Protein AF-A0A397ZRS2-F1 (afdb_monomer_lite)

InterPro domains:
  IPR050804 MATH and coiled-coil domain-containing protein [PTHR46236] (8-138)

Radius of gyration: 25.42 Å; chains: 1; bounding box: 62×33×75 Å

pLDDT: mean 92.22, std 10.92, range [41.28, 98.62]

Organism: Brassica campestris (NCBI:txid3711)

Foldseek 3Di:
DDPPPPQQWDADPLATHRPVQVVVSVVCCVVPVQFCVFQPDPDRVVRNVLVVLVSVLCCCLPPDQLLPQDPVNLVSSVVSLVVSVVSVGDCVVSVVSSVVSPVNNVVSVVVVVVVVVVVVVVVVVVVVVVVVVVVVVVVVD

Secondary structure (DSSP, 8-state):
------PPPEEETTEEE-HHHHHHHHHHHHH-GGGGTT-----HHHHHHHHHHHHHHHHHHHHS-GGG--HHHHHHHHHHHHHHHHTT---HHHHHHHHHHHHHHHHHHHHHHHHHHHHHHHHHHHHHHHHHHHHHHHTT-

Structure (mmCIF, N/CA/C/O backbone):
data_AF-A0A397ZRS2-F1
#
_entry.id   AF-A0A397ZRS2-F1
#
loop_
_atom_site.group_PDB
_atom_site.id
_atom_site.type_symbol
_atom_site.label_atom_id
_atom_site.label_alt_id
_atom_site.label_comp_id
_atom_site.label_asym_id
_atom_site.label_entity_id
_atom_site.label_seq_id
_atom_site.pdbx_PDB_ins_code
_atom_site.Cartn_x
_atom_site.Cartn_y
_atom_site.Cartn_z
_atom_site.occupancy
_atom_site.B_iso_or_equiv
_atom_site.auth_seq_id
_atom_site.auth_comp_id
_atom_site.auth_asym_id
_atom_site.auth_atom_id
_atom_site.pdbx_PDB_model_num
ATOM 1 N N . MET A 1 1 ? 15.345 -20.351 28.667 1.00 41.28 1 MET A N 1
ATOM 2 C CA . MET A 1 1 ? 14.267 -20.199 27.665 1.00 41.28 1 MET A CA 1
ATOM 3 C C . MET A 1 1 ? 13.722 -18.787 27.793 1.00 41.28 1 MET A C 1
ATOM 5 O O . MET A 1 1 ? 13.391 -18.394 28.902 1.00 41.28 1 MET A O 1
ATOM 9 N N . LYS A 1 2 ? 13.736 -17.984 26.724 1.00 42.59 2 LYS A N 1
ATOM 10 C CA . LYS A 1 2 ? 13.239 -16.599 26.773 1.00 42.59 2 LYS A CA 1
ATOM 11 C C . LYS A 1 2 ? 11.710 -16.636 26.836 1.00 42.59 2 LYS A C 1
ATOM 13 O O . LYS A 1 2 ? 11.088 -17.211 25.948 1.00 42.59 2 LYS A O 1
ATOM 18 N N . HIS A 1 3 ? 11.126 -16.059 27.883 1.00 44.19 3 HIS A N 1
ATOM 19 C CA . HIS A 1 3 ? 9.682 -15.882 27.995 1.00 44.19 3 HIS A CA 1
ATOM 20 C C . HIS A 1 3 ? 9.207 -14.961 26.868 1.00 44.19 3 HIS A C 1
ATOM 22 O O . HIS A 1 3 ? 9.497 -13.763 26.872 1.00 44.19 3 HIS A O 1
ATOM 28 N N . LEU A 1 4 ? 8.503 -15.532 25.890 1.00 48.19 4 LEU A N 1
ATOM 29 C CA . LEU A 1 4 ? 7.776 -14.776 24.881 1.00 48.19 4 LEU A CA 1
ATOM 30 C C . LEU A 1 4 ? 6.679 -14.007 25.628 1.00 48.19 4 LEU A C 1
ATOM 32 O O . LEU A 1 4 ? 5.705 -14.603 26.085 1.00 48.19 4 LEU A O 1
ATOM 36 N N . HIS A 1 5 ? 6.878 -12.707 25.840 1.00 48.31 5 HIS A N 1
ATOM 37 C CA . HIS A 1 5 ? 5.862 -11.853 26.439 1.00 48.31 5 HIS A CA 1
ATOM 38 C C . HIS A 1 5 ? 4.700 -11.783 25.448 1.00 48.31 5 HIS A C 1
ATOM 40 O O . HIS A 1 5 ? 4.769 -11.085 24.438 1.00 48.31 5 HIS A O 1
ATOM 46 N N . ARG A 1 6 ? 3.646 -12.563 25.699 1.00 54.78 6 ARG A N 1
ATOM 47 C CA . ARG A 1 6 ? 2.360 -12.355 25.041 1.00 54.78 6 ARG A CA 1
ATOM 48 C C . ARG A 1 6 ? 1.852 -11.019 25.567 1.00 54.78 6 ARG A C 1
ATOM 50 O O . ARG A 1 6 ? 1.373 -10.952 26.691 1.00 54.78 6 ARG A O 1
ATOM 57 N N . HIS A 1 7 ? 2.028 -9.965 24.783 1.00 61.28 7 HIS A N 1
ATOM 58 C CA . HIS A 1 7 ? 1.403 -8.684 25.064 1.00 61.28 7 HIS A CA 1
ATOM 59 C C . HIS A 1 7 ? -0.113 -8.909 25.151 1.00 61.28 7 HIS A C 1
ATOM 61 O O . HIS A 1 7 ? -0.702 -9.506 24.246 1.00 61.28 7 HIS A O 1
ATOM 67 N N . GLU A 1 8 ? -0.720 -8.544 26.281 1.00 79.88 8 GLU A N 1
ATOM 68 C CA . GLU A 1 8 ? -2.166 -8.656 26.459 1.00 79.88 8 GLU A CA 1
ATOM 69 C C . GLU A 1 8 ? -2.868 -7.768 25.435 1.00 79.88 8 GLU A C 1
ATOM 71 O O . GLU A 1 8 ? -2.448 -6.642 25.186 1.00 79.88 8 GLU A O 1
ATOM 76 N N . LYS A 1 9 ? -3.916 -8.297 24.801 1.00 84.56 9 LYS A N 1
ATOM 77 C CA . LYS A 1 9 ? -4.698 -7.530 23.834 1.00 84.56 9 LYS A CA 1
ATOM 78 C C . LYS A 1 9 ? -5.543 -6.484 24.555 1.00 84.56 9 LYS A C 1
ATOM 80 O O . LYS A 1 9 ? -6.100 -6.765 25.614 1.00 84.56 9 LYS A O 1
ATOM 85 N N . GLU A 1 10 ? -5.697 -5.317 23.946 1.00 86.50 10 GLU A N 1
ATOM 86 C CA . GLU A 1 10 ? -6.452 -4.196 24.508 1.00 86.50 10 GLU A CA 1
ATOM 87 C C . GLU A 1 10 ? -7.781 -3.995 23.778 1.00 86.50 10 GLU A C 1
ATOM 89 O O . GLU A 1 10 ? -7.866 -4.155 22.562 1.00 86.50 10 GLU A O 1
ATOM 94 N N . VAL A 1 11 ? -8.831 -3.615 24.513 1.00 86.75 11 VAL A N 1
ATOM 95 C CA . VAL A 1 11 ? -10.137 -3.294 23.921 1.00 86.75 11 VAL A CA 1
ATOM 96 C C . VAL A 1 11 ? -10.260 -1.786 23.722 1.00 86.75 11 VAL A C 1
ATOM 98 O O . VAL A 1 11 ? -10.340 -1.036 24.692 1.00 86.75 11 VAL A O 1
ATOM 101 N N . ILE A 1 12 ? -10.326 -1.340 22.467 1.00 85.12 12 ILE A N 1
ATOM 102 C CA . ILE A 1 12 ? -10.469 0.073 22.084 1.00 85.12 12 ILE A CA 1
ATOM 103 C C . ILE A 1 12 ? -11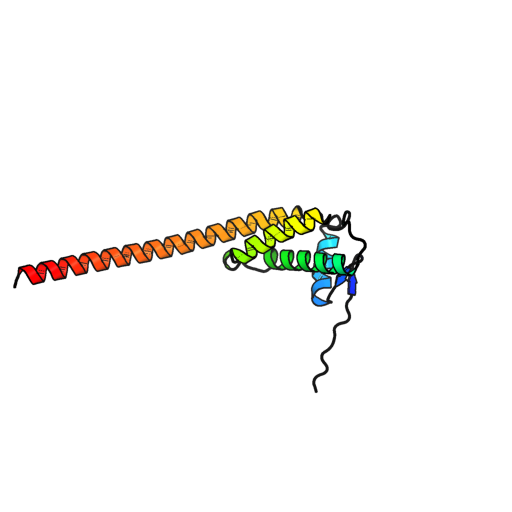.716 0.223 21.219 1.00 85.12 12 ILE A C 1
ATOM 105 O O . ILE A 1 12 ? -11.815 -0.409 20.173 1.00 85.12 12 ILE A O 1
ATOM 109 N N . ASN A 1 13 ? -12.682 1.046 21.640 1.00 85.56 13 ASN A N 1
ATOM 110 C CA . ASN A 1 13 ? -13.931 1.305 20.901 1.00 85.56 13 ASN A CA 1
ATOM 111 C C . ASN A 1 13 ? -14.667 0.028 20.429 1.00 85.56 13 ASN A C 1
ATOM 113 O O . ASN A 1 13 ? -15.286 -0.018 19.364 1.00 85.56 13 ASN A O 1
ATOM 117 N N . GLY A 1 14 ? -14.598 -1.034 21.240 1.00 85.50 14 GLY A N 1
ATOM 118 C CA . GLY A 1 14 ? -15.216 -2.332 20.951 1.00 85.50 14 GLY A CA 1
ATOM 119 C C . GLY A 1 14 ? -14.431 -3.227 19.984 1.00 85.50 14 GLY A C 1
ATOM 120 O O . GLY A 1 14 ? -15.007 -4.176 19.458 1.00 85.50 14 GLY A O 1
ATOM 121 N N . PHE A 1 15 ? -13.149 -2.942 19.748 1.00 90.75 15 PHE A N 1
ATOM 122 C CA . PHE A 1 15 ? -12.226 -3.759 18.954 1.00 90.75 15 PHE A CA 1
ATOM 123 C C . PHE A 1 15 ? -11.111 -4.313 19.841 1.00 90.75 15 PHE A C 1
ATOM 125 O O . PHE A 1 15 ? -10.607 -3.585 20.692 1.00 90.75 15 PHE A O 1
ATOM 132 N N . ILE A 1 16 ? -10.714 -5.572 19.637 1.00 91.38 16 ILE A N 1
ATOM 133 C CA . ILE A 1 16 ? -9.583 -6.183 20.347 1.00 91.38 16 ILE A CA 1
ATOM 134 C C . ILE A 1 16 ? -8.312 -5.961 19.519 1.00 91.38 16 ILE A C 1
ATOM 136 O O . ILE A 1 16 ? -8.204 -6.505 18.425 1.00 91.38 16 ILE A O 1
ATOM 140 N N . LEU A 1 17 ? -7.335 -5.224 20.036 1.00 89.88 17 LEU A N 1
ATOM 141 C CA . LEU A 1 17 ? -6.126 -4.832 19.306 1.00 89.88 17 LEU A CA 1
ATOM 142 C C . LEU A 1 17 ? -4.849 -5.280 20.010 1.00 89.88 17 LEU A C 1
ATOM 144 O O . LEU A 1 17 ? -4.816 -5.447 21.230 1.00 89.88 17 LEU A O 1
ATOM 148 N N . ASP A 1 18 ? -3.786 -5.455 19.228 1.00 88.62 18 ASP A N 1
ATOM 149 C CA . ASP A 1 18 ? -2.448 -5.611 19.788 1.00 88.62 18 ASP A CA 1
ATOM 150 C C . ASP A 1 18 ? -1.960 -4.255 20.341 1.00 88.62 18 ASP A C 1
ATOM 152 O O . ASP A 1 18 ? -2.207 -3.219 19.714 1.00 88.62 18 ASP A O 1
ATOM 156 N N . PRO A 1 19 ? -1.230 -4.214 21.473 1.00 86.62 19 PRO A N 1
ATOM 157 C CA . PRO A 1 19 ? -0.821 -2.944 22.088 1.00 86.62 19 PRO A CA 1
ATOM 158 C C . PRO A 1 19 ? -0.001 -2.021 21.183 1.00 86.62 19 PRO A C 1
ATOM 160 O O . PRO A 1 19 ? -0.081 -0.799 21.300 1.00 86.62 19 PRO A O 1
ATOM 163 N N . SER A 1 20 ? 0.752 -2.584 20.232 1.00 86.38 20 SER A N 1
ATOM 164 C CA . SER A 1 20 ? 1.491 -1.809 19.225 1.00 86.38 20 SER A CA 1
ATOM 165 C C . SER A 1 20 ? 0.579 -0.967 18.326 1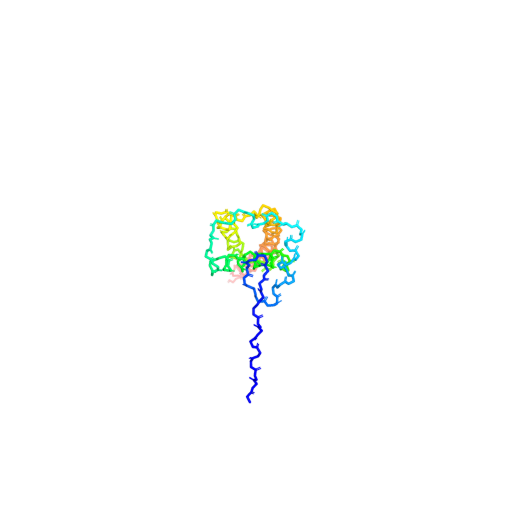.00 86.38 20 SER A C 1
ATOM 167 O O . SER A 1 20 ? 1.017 0.044 17.781 1.00 86.38 20 SER A O 1
ATOM 169 N N . GLN A 1 21 ? -0.688 -1.356 18.191 1.00 89.12 21 GLN A N 1
ATOM 170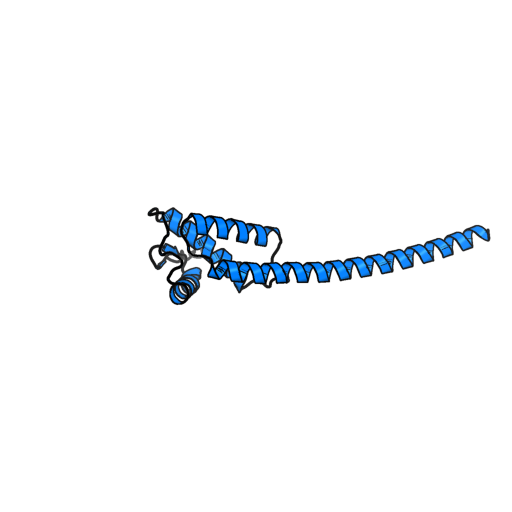 C CA . GLN A 1 21 ? -1.673 -0.713 17.328 1.00 89.12 21 GLN A CA 1
ATOM 171 C C . GLN A 1 21 ? -2.604 0.238 18.084 1.00 89.12 21 GLN A C 1
ATOM 173 O O . GLN A 1 21 ? -3.238 1.096 17.462 1.00 89.12 21 GLN A O 1
ATOM 178 N N . THR A 1 22 ? -2.670 0.136 19.416 1.00 90.00 22 THR A N 1
ATOM 179 C CA . THR A 1 22 ? -3.564 0.952 20.247 1.00 90.00 22 THR A CA 1
ATOM 180 C C . THR A 1 22 ? -3.371 2.446 20.006 1.00 90.00 22 THR A C 1
ATOM 182 O O . THR A 1 22 ? -4.351 3.185 19.902 1.00 90.00 22 THR A O 1
ATOM 185 N N . THR A 1 23 ? -2.125 2.913 19.913 1.00 92.31 23 THR A N 1
ATOM 186 C CA . THR A 1 23 ? -1.827 4.340 19.720 1.00 92.31 23 THR A CA 1
ATOM 187 C C . THR A 1 23 ? -2.419 4.861 18.413 1.00 92.31 23 THR A C 1
ATOM 189 O O . THR A 1 23 ? -3.063 5.910 18.402 1.00 92.31 23 THR A O 1
ATOM 192 N N . ILE A 1 24 ? -2.265 4.102 17.325 1.00 93.31 24 ILE A N 1
ATOM 193 C CA . ILE A 1 24 ? -2.800 4.465 16.008 1.00 93.31 24 ILE A CA 1
ATOM 194 C C . ILE A 1 24 ? -4.328 4.414 16.032 1.00 93.31 24 ILE A C 1
ATOM 196 O O . ILE A 1 24 ? -4.978 5.353 15.578 1.00 93.31 24 ILE A O 1
ATOM 200 N N . ALA A 1 25 ? -4.916 3.366 16.613 1.00 94.44 25 ALA A N 1
ATOM 201 C CA . ALA A 1 25 ? -6.366 3.246 16.725 1.00 94.44 25 ALA A CA 1
ATOM 202 C C . ALA A 1 25 ? -6.982 4.414 17.509 1.00 94.44 25 ALA A C 1
ATOM 204 O O . ALA A 1 25 ? -7.944 5.024 17.045 1.00 94.44 25 ALA A O 1
ATOM 205 N N . LYS A 1 26 ? -6.402 4.770 18.664 1.00 94.25 26 LYS A N 1
ATOM 206 C CA . LYS A 1 26 ? -6.828 5.936 19.454 1.00 94.25 26 LYS A CA 1
ATOM 207 C C . LYS A 1 26 ? -6.754 7.212 18.620 1.00 94.25 26 LYS A C 1
ATOM 209 O O . LYS A 1 26 ? -7.737 7.940 18.562 1.00 94.25 26 LYS A O 1
ATOM 214 N N . TRP A 1 27 ? -5.638 7.441 17.925 1.00 95.25 27 TRP A N 1
ATOM 215 C CA . TRP A 1 27 ? -5.476 8.608 17.057 1.00 95.25 27 TRP A CA 1
ATOM 216 C C . TRP A 1 27 ? -6.547 8.673 15.959 1.00 95.25 27 TRP A C 1
ATOM 218 O O . TRP A 1 27 ? -7.150 9.733 15.776 1.00 95.25 27 TRP A O 1
ATOM 228 N N . ILE A 1 28 ? -6.835 7.549 15.288 1.00 95.62 28 ILE A N 1
ATOM 229 C CA . ILE A 1 28 ? -7.884 7.464 14.259 1.00 95.62 28 ILE A CA 1
ATOM 230 C C . ILE A 1 28 ? -9.233 7.849 14.857 1.00 95.62 28 ILE A C 1
ATOM 232 O O . ILE A 1 28 ? -9.904 8.713 14.311 1.00 95.62 28 ILE A O 1
ATOM 236 N N . PHE A 1 29 ? -9.625 7.269 15.991 1.00 94.94 29 PHE A N 1
ATOM 237 C CA . PHE A 1 29 ? -10.928 7.568 16.590 1.00 94.94 29 PHE A CA 1
ATOM 238 C C . PHE A 1 29 ? -11.022 8.969 17.205 1.00 94.94 29 PHE A C 1
ATOM 240 O O . PHE A 1 29 ? -12.126 9.483 17.355 1.00 94.94 29 PHE A O 1
ATOM 247 N N . THR A 1 30 ? -9.898 9.606 17.535 1.00 96.62 30 THR A N 1
ATOM 248 C CA . THR A 1 30 ? -9.876 11.017 17.938 1.00 96.62 30 THR A CA 1
ATOM 249 C C . THR A 1 30 ? -10.135 11.957 16.758 1.00 96.62 30 THR A C 1
ATOM 251 O O . THR A 1 30 ? -10.852 12.937 16.926 1.00 96.62 30 THR A O 1
ATOM 254 N N . HIS A 1 31 ? -9.574 11.676 15.578 1.00 96.19 31 HIS A N 1
ATOM 255 C CA . HIS A 1 31 ? -9.658 12.578 14.417 1.00 96.19 31 HIS A CA 1
ATOM 256 C C . HIS A 1 31 ? -10.800 12.234 13.454 1.00 96.19 31 HIS A C 1
ATOM 258 O O . HIS A 1 31 ? -11.322 13.117 12.783 1.00 96.19 31 HIS A O 1
ATOM 264 N N . TYR A 1 32 ? -11.187 10.961 13.414 1.00 96.06 32 TYR A N 1
ATOM 265 C CA . TYR A 1 32 ? -12.220 10.392 12.551 1.00 96.06 32 TYR A CA 1
ATOM 266 C C . TYR A 1 32 ? -13.159 9.495 13.379 1.00 96.06 32 TYR A C 1
ATOM 268 O O . TYR A 1 32 ? -13.246 8.282 13.136 1.00 96.06 32 TYR A O 1
ATOM 276 N N . PRO A 1 33 ? -13.836 10.039 14.409 1.00 94.88 33 PRO A N 1
ATOM 277 C CA . PRO A 1 33 ? -14.708 9.265 15.298 1.00 94.88 33 PRO A CA 1
ATOM 278 C C . PRO A 1 33 ? -15.832 8.529 14.553 1.00 94.88 33 PRO A C 1
ATOM 280 O O . PRO A 1 33 ? -16.306 7.483 14.998 1.00 94.88 33 PRO A O 1
ATOM 283 N N . GLU A 1 34 ? -16.232 9.028 13.386 1.00 95.44 34 GLU A N 1
ATOM 284 C CA . GLU A 1 34 ? -17.258 8.450 12.526 1.00 95.44 34 GLU A CA 1
ATOM 285 C C . GLU A 1 34 ? -16.848 7.127 11.857 1.00 95.44 34 GLU A C 1
ATOM 287 O O . GLU A 1 34 ? -17.718 6.411 11.351 1.00 95.44 34 GLU A O 1
ATOM 292 N N . THR A 1 35 ? -15.552 6.785 11.885 1.00 95.62 35 THR A N 1
ATOM 293 C CA . THR A 1 35 ? -14.940 5.650 11.171 1.00 95.62 35 THR A CA 1
ATOM 294 C C . THR A 1 35 ? -15.695 4.336 11.355 1.00 95.62 35 THR A C 1
ATOM 296 O O . THR A 1 35 ? -15.858 3.597 10.388 1.00 95.62 35 THR A O 1
ATOM 299 N N . ALA A 1 36 ? -16.178 4.039 12.565 1.00 93.69 36 ALA A N 1
ATOM 300 C CA . ALA A 1 36 ? -16.822 2.762 12.879 1.00 93.69 36 ALA A CA 1
ATOM 301 C C . ALA A 1 36 ? -18.313 2.871 13.252 1.00 93.69 36 ALA A C 1
ATOM 303 O O . ALA A 1 36 ? -18.902 1.893 13.710 1.00 93.69 36 ALA A O 1
ATOM 304 N N . VAL A 1 37 ? -18.942 4.037 13.063 1.00 90.56 37 VAL A N 1
ATOM 305 C CA . VAL A 1 37 ? -20.311 4.299 13.558 1.00 90.56 37 VAL A CA 1
ATOM 306 C C . VAL A 1 37 ? -21.375 3.422 12.885 1.00 90.56 37 VAL A C 1
ATOM 308 O O . VAL A 1 37 ? -22.405 3.142 13.491 1.00 90.56 37 VAL A O 1
ATOM 311 N N . HIS A 1 38 ? -21.143 2.966 11.651 1.00 92.38 38 HIS A N 1
ATOM 312 C CA . HIS A 1 38 ? -22.090 2.126 10.903 1.00 92.38 38 HIS A CA 1
ATOM 313 C C . HIS A 1 38 ? -21.579 0.707 10.652 1.00 92.38 38 HIS A C 1
ATOM 315 O O . HIS A 1 38 ? -22.090 0.029 9.760 1.00 92.38 38 HIS A O 1
ATOM 321 N N . VAL A 1 39 ? -20.585 0.249 11.421 1.00 89.94 39 VAL A N 1
ATOM 322 C CA . VAL A 1 39 ? -20.081 -1.125 11.304 1.00 89.94 39 VAL A CA 1
ATOM 323 C C . VAL A 1 39 ? -21.223 -2.098 11.564 1.00 89.94 39 VAL A C 1
ATOM 325 O O . VAL A 1 39 ? -21.858 -2.071 12.615 1.00 89.94 39 VAL A O 1
ATOM 328 N N . GLN A 1 40 ? -21.497 -2.941 10.572 1.00 82.69 40 GLN A N 1
ATOM 329 C CA . GLN A 1 40 ? -22.718 -3.748 10.537 1.00 82.69 40 GLN A CA 1
ATOM 330 C C . GLN A 1 40 ? -22.622 -5.006 11.403 1.00 82.69 40 GLN A C 1
ATOM 332 O O . GLN A 1 40 ? -23.625 -5.491 11.922 1.00 82.69 40 GLN A O 1
ATOM 337 N N . SER A 1 41 ? -21.416 -5.559 11.539 1.00 85.69 41 SER A N 1
ATOM 338 C CA . SER A 1 41 ? -21.204 -6.817 12.249 1.00 85.69 41 SER A CA 1
ATOM 339 C C . SER A 1 41 ? -21.191 -6.623 13.764 1.00 85.69 41 SER A C 1
ATOM 341 O O . SER A 1 41 ? -20.493 -5.749 14.275 1.00 85.69 41 SER A O 1
ATOM 343 N N . GLN A 1 42 ? -21.889 -7.502 14.487 1.00 85.00 42 GLN A N 1
ATOM 344 C CA . GLN A 1 42 ? -21.759 -7.652 15.943 1.00 85.00 42 GLN A CA 1
ATOM 345 C C . GLN A 1 42 ? -20.710 -8.708 16.336 1.00 85.00 42 GLN A C 1
ATOM 347 O O . GLN A 1 42 ? -20.338 -8.796 17.505 1.00 85.00 42 GLN A O 1
ATOM 352 N N . ASP A 1 43 ? -20.201 -9.485 15.373 1.00 90.56 43 ASP A N 1
ATOM 353 C CA . ASP A 1 43 ? -19.161 -10.488 15.605 1.00 90.56 43 ASP A CA 1
ATOM 354 C C . ASP A 1 43 ? -17.827 -9.799 15.928 1.00 90.56 43 ASP A C 1
ATOM 356 O O . ASP A 1 43 ? -17.228 -9.111 15.094 1.00 90.56 43 ASP A O 1
ATOM 360 N N . LEU A 1 44 ? -17.353 -10.000 17.158 1.00 87.38 44 LEU A N 1
ATOM 361 C CA . LEU A 1 44 ? -16.143 -9.373 17.680 1.00 87.38 44 LEU A CA 1
ATOM 362 C C . LEU A 1 44 ? -14.870 -9.791 16.929 1.00 87.38 44 LEU A C 1
ATOM 364 O O . LEU A 1 44 ? -13.958 -8.973 16.769 1.00 87.38 44 LEU A O 1
ATOM 368 N N . ALA A 1 45 ? -14.794 -11.039 16.461 1.00 88.69 45 ALA A N 1
ATOM 369 C CA . ALA A 1 45 ? -13.645 -11.535 15.711 1.00 88.69 45 ALA A CA 1
ATOM 370 C C . ALA A 1 45 ? -13.596 -10.900 14.318 1.00 88.69 45 ALA A C 1
ATOM 372 O O . ALA A 1 45 ? -12.529 -10.450 13.887 1.00 88.69 45 ALA A O 1
ATOM 373 N N . LEU A 1 46 ? -14.749 -10.784 13.651 1.00 91.44 46 LEU A N 1
ATOM 374 C CA . LEU A 1 46 ? -14.846 -10.097 12.363 1.00 91.44 46 LEU A CA 1
ATOM 375 C C . LEU A 1 46 ? -14.510 -8.607 12.500 1.00 91.44 46 LEU A C 1
ATOM 377 O O . LEU A 1 46 ? -13.648 -8.110 11.779 1.00 91.44 46 LEU A O 1
ATOM 381 N N . ARG A 1 47 ? -15.093 -7.919 13.488 1.00 91.38 47 ARG A N 1
ATOM 382 C CA . ARG A 1 47 ? -14.783 -6.508 13.772 1.00 91.38 47 ARG A CA 1
ATOM 383 C C . ARG A 1 47 ? -13.292 -6.282 14.010 1.00 91.38 47 ARG A C 1
ATOM 385 O O . ARG A 1 47 ? -12.719 -5.329 13.490 1.00 91.38 47 ARG A O 1
ATOM 392 N N . THR A 1 48 ? -12.662 -7.164 14.783 1.00 89.81 48 THR A N 1
ATOM 393 C CA . THR A 1 48 ? -11.221 -7.111 15.061 1.00 89.81 48 THR A CA 1
ATOM 394 C C . THR A 1 48 ? -10.397 -7.289 13.786 1.00 89.81 48 THR A C 1
ATOM 396 O O . THR A 1 48 ? -9.465 -6.524 13.540 1.00 89.81 48 THR A O 1
ATOM 399 N N . LYS A 1 49 ? -10.757 -8.259 12.938 1.00 93.44 49 LYS A N 1
ATOM 400 C CA . LYS A 1 49 ? -10.102 -8.465 11.641 1.00 93.44 49 LYS A CA 1
ATOM 401 C C . LYS A 1 49 ? -10.215 -7.222 10.755 1.00 93.44 49 LYS A C 1
ATOM 403 O O . LYS A 1 49 ? -9.208 -6.794 10.195 1.00 93.44 49 LYS A O 1
ATOM 408 N N . ASP A 1 50 ? -11.400 -6.631 10.660 1.00 95.44 50 ASP A N 1
ATOM 409 C CA . ASP A 1 50 ? -11.636 -5.442 9.837 1.00 95.44 50 ASP A CA 1
ATOM 410 C C . ASP A 1 50 ? -10.853 -4.230 10.358 1.00 95.44 50 ASP A C 1
ATOM 412 O O . ASP A 1 50 ? -10.242 -3.498 9.579 1.00 95.44 50 ASP A O 1
ATOM 416 N N . MET A 1 51 ? -10.774 -4.059 11.681 1.00 94.88 51 MET A N 1
ATOM 417 C CA . MET A 1 51 ? -9.958 -3.005 12.286 1.00 94.88 51 MET A CA 1
ATOM 418 C C . MET A 1 51 ? -8.465 -3.194 11.987 1.00 94.88 51 MET A C 1
ATOM 420 O O . MET A 1 51 ? -7.779 -2.230 11.653 1.00 94.88 51 MET A O 1
ATOM 424 N N . ASN A 1 52 ? -7.962 -4.430 12.014 1.00 94.56 52 ASN A N 1
ATOM 425 C CA . ASN A 1 52 ? -6.576 -4.717 11.633 1.00 94.56 52 ASN A CA 1
ATOM 426 C C . ASN A 1 52 ? -6.301 -4.390 10.159 1.00 94.56 52 ASN A C 1
ATOM 428 O O . ASN A 1 52 ? -5.229 -3.882 9.828 1.00 94.56 52 ASN A O 1
ATOM 432 N N . VAL A 1 53 ? -7.274 -4.630 9.274 1.00 96.69 53 VAL A N 1
ATOM 433 C CA . VAL A 1 53 ? -7.183 -4.218 7.866 1.00 96.69 53 VAL A CA 1
ATOM 434 C C . VAL A 1 53 ? -7.116 -2.693 7.753 1.00 96.69 53 VAL A C 1
ATOM 436 O O . VAL A 1 53 ? -6.242 -2.181 7.051 1.00 96.69 53 VAL A O 1
ATOM 439 N N . LEU A 1 54 ? -7.981 -1.963 8.464 1.00 97.50 54 LEU A N 1
ATOM 440 C CA . LEU A 1 54 ? -7.975 -0.496 8.478 1.00 97.50 54 LEU A CA 1
ATOM 441 C C . LEU A 1 54 ? -6.620 0.061 8.940 1.00 97.50 54 LEU A C 1
ATOM 443 O O . LEU A 1 54 ? -6.056 0.940 8.285 1.00 97.50 54 LEU A O 1
ATOM 447 N N . LEU A 1 55 ? -6.086 -0.475 10.039 1.00 96.44 55 LEU A N 1
ATOM 448 C CA . LEU A 1 55 ? -4.793 -0.075 10.596 1.00 96.44 55 LEU A CA 1
ATOM 449 C C . LEU A 1 55 ? -3.658 -0.329 9.603 1.00 96.44 55 LEU A C 1
ATOM 451 O O . LEU A 1 55 ? -2.857 0.567 9.346 1.00 96.44 55 LEU A O 1
ATOM 455 N N . HIS A 1 56 ? -3.641 -1.498 8.962 1.00 95.75 56 HIS A N 1
ATOM 456 C CA . HIS A 1 56 ? -2.628 -1.821 7.961 1.00 95.75 56 HIS A CA 1
ATOM 457 C C . HIS A 1 56 ? -2.674 -0.888 6.739 1.00 95.75 56 HIS A C 1
ATOM 459 O O . HIS A 1 56 ? -1.628 -0.507 6.198 1.00 95.75 56 HIS A O 1
ATOM 465 N N . ILE A 1 57 ? -3.875 -0.501 6.293 1.00 97.94 57 ILE A N 1
ATOM 466 C CA . ILE A 1 57 ? -4.025 0.495 5.225 1.00 97.94 57 ILE A CA 1
ATOM 467 C C . ILE A 1 57 ? -3.460 1.838 5.687 1.00 97.94 57 ILE A C 1
ATOM 469 O O . ILE A 1 57 ? -2.670 2.444 4.963 1.00 97.94 57 ILE A O 1
ATOM 473 N N . PHE A 1 58 ? -3.829 2.293 6.887 1.00 96.62 58 PHE A N 1
ATOM 474 C CA . PHE A 1 58 ? -3.341 3.558 7.429 1.00 96.62 58 PHE A CA 1
ATOM 475 C C . PHE A 1 58 ? -1.812 3.597 7.514 1.00 96.62 58 PHE A C 1
ATOM 477 O O . PHE A 1 58 ? -1.204 4.566 7.054 1.00 96.62 58 PHE A O 1
ATOM 484 N N . GLU A 1 59 ? -1.192 2.542 8.042 1.00 94.62 59 GLU A N 1
ATOM 485 C CA . GLU A 1 59 ? 0.264 2.398 8.123 1.00 94.62 59 GLU A CA 1
ATOM 486 C C . GLU A 1 59 ? 0.905 2.428 6.733 1.00 94.62 59 GLU A C 1
ATOM 488 O O . GLU A 1 59 ? 1.869 3.159 6.499 1.00 94.62 59 GLU A O 1
ATOM 493 N N . THR A 1 60 ? 0.339 1.681 5.780 1.00 95.75 60 THR A N 1
ATOM 494 C CA . THR A 1 60 ? 0.835 1.640 4.399 1.00 95.75 60 THR A CA 1
ATOM 495 C C . THR A 1 60 ? 0.799 3.021 3.750 1.00 95.75 60 THR A C 1
ATOM 497 O O . THR A 1 60 ? 1.778 3.407 3.119 1.00 95.75 60 THR A O 1
ATOM 500 N N . LEU A 1 61 ? -0.286 3.777 3.923 1.00 96.69 61 LEU A N 1
ATOM 501 C CA . LEU A 1 61 ? -0.447 5.097 3.305 1.00 96.69 61 LEU A CA 1
ATOM 502 C C . LEU A 1 61 ? 0.278 6.220 4.048 1.00 96.69 61 LEU A C 1
ATOM 504 O O . LEU A 1 61 ? 0.533 7.267 3.460 1.00 96.69 61 LEU A O 1
ATOM 508 N N . SER A 1 62 ? 0.565 6.049 5.338 1.00 94.69 62 SER A N 1
ATOM 509 C CA . SER A 1 62 ? 1.142 7.113 6.168 1.00 94.69 62 SER A CA 1
ATOM 510 C C . SER A 1 62 ? 2.637 6.963 6.402 1.00 94.69 62 SER A C 1
ATOM 512 O O . SER A 1 62 ? 3.301 7.973 6.613 1.00 94.69 62 SER A O 1
ATOM 514 N N . TYR A 1 63 ? 3.167 5.737 6.393 1.00 94.00 63 TYR A N 1
ATOM 515 C CA . TYR A 1 63 ? 4.555 5.477 6.784 1.00 94.00 63 TYR A CA 1
ATOM 516 C C . TYR A 1 63 ? 5.449 5.038 5.627 1.00 94.00 63 TYR A C 1
ATOM 518 O O . TYR A 1 63 ? 6.663 5.227 5.699 1.00 94.00 63 TYR A O 1
ATOM 526 N N . LYS A 1 64 ? 4.891 4.477 4.547 1.00 93.69 64 LYS A N 1
ATOM 527 C CA . LYS A 1 64 ? 5.687 4.151 3.357 1.00 93.69 64 LYS A CA 1
ATOM 528 C C . LYS A 1 64 ? 5.831 5.371 2.463 1.00 93.69 64 LYS A C 1
ATOM 530 O O . LYS A 1 64 ? 4.881 6.124 2.262 1.00 93.69 64 LYS A O 1
ATOM 535 N N . LYS A 1 65 ? 7.010 5.525 1.861 1.00 93.50 65 LYS A N 1
ATOM 536 C CA . LYS A 1 65 ? 7.186 6.470 0.756 1.00 93.50 65 LYS A CA 1
ATOM 537 C C . LYS A 1 65 ? 6.379 5.973 -0.436 1.00 93.50 65 LYS A C 1
ATOM 539 O O . LYS A 1 65 ? 6.392 4.780 -0.728 1.00 93.50 65 LYS A O 1
ATOM 544 N N . SER A 1 66 ? 5.726 6.881 -1.153 1.00 91.75 66 SER A N 1
ATOM 545 C CA . SER A 1 66 ? 4.912 6.548 -2.330 1.00 91.75 66 SER A CA 1
ATOM 546 C C . SER A 1 66 ? 5.689 5.737 -3.376 1.00 91.75 66 SER A C 1
ATOM 548 O O . SER A 1 66 ? 5.158 4.771 -3.918 1.00 91.75 66 SER A O 1
ATOM 550 N N . CYS A 1 67 ? 6.970 6.052 -3.594 1.00 91.25 67 CYS A N 1
ATOM 551 C CA . CYS A 1 67 ? 7.851 5.317 -4.506 1.00 91.25 67 CYS A CA 1
ATOM 552 C C . CYS A 1 67 ? 8.118 3.858 -4.097 1.00 91.25 67 CYS A C 1
ATOM 554 O O . CYS A 1 67 ? 8.426 3.038 -4.961 1.00 91.25 67 CYS A O 1
ATOM 556 N N . ASP A 1 68 ? 7.986 3.530 -2.809 1.00 94.88 68 ASP A N 1
ATOM 557 C CA . ASP A 1 68 ? 8.272 2.199 -2.260 1.00 94.88 68 ASP A CA 1
ATOM 558 C C . ASP A 1 68 ? 7.021 1.307 -2.231 1.00 94.88 68 ASP A C 1
ATOM 560 O O . ASP A 1 68 ? 7.107 0.104 -1.971 1.00 94.88 68 ASP A O 1
ATOM 564 N N . ILE A 1 69 ? 5.841 1.879 -2.490 1.00 95.69 69 ILE A N 1
ATOM 565 C CA . ILE A 1 69 ? 4.590 1.127 -2.537 1.00 95.69 69 ILE A CA 1
ATOM 566 C C . ILE A 1 69 ? 4.506 0.427 -3.890 1.00 95.69 69 ILE A C 1
ATOM 568 O O . ILE A 1 69 ? 4.606 1.063 -4.939 1.00 95.69 69 ILE A O 1
ATOM 572 N N . SER A 1 70 ? 4.300 -0.889 -3.886 1.00 94.75 70 SER A N 1
ATOM 573 C CA . SER A 1 70 ? 4.159 -1.678 -5.116 1.00 94.75 70 SER A CA 1
ATOM 574 C C . SER A 1 70 ? 2.751 -1.584 -5.714 1.00 94.75 70 SER A C 1
ATOM 576 O O . SER A 1 70 ? 1.792 -1.202 -5.046 1.00 94.75 70 SER A O 1
ATOM 578 N N . GLU A 1 71 ? 2.588 -1.965 -6.984 1.00 95.12 71 GLU A N 1
ATOM 579 C CA . GLU A 1 71 ? 1.256 -2.030 -7.605 1.00 95.12 71 GLU A CA 1
ATOM 580 C C . GLU A 1 71 ? 0.340 -3.029 -6.880 1.00 95.12 71 GLU A C 1
ATOM 582 O O . GLU A 1 71 ? -0.828 -2.738 -6.633 1.00 95.12 71 GLU A O 1
ATOM 587 N N . ALA A 1 72 ? 0.886 -4.173 -6.456 1.00 96.75 72 ALA A N 1
ATOM 588 C CA . ALA A 1 72 ? 0.150 -5.158 -5.670 1.00 96.75 72 ALA A CA 1
ATOM 589 C C . ALA A 1 72 ? -0.332 -4.584 -4.327 1.00 96.75 72 ALA A C 1
ATOM 591 O O . ALA A 1 72 ? -1.456 -4.857 -3.913 1.00 96.75 72 ALA A O 1
ATOM 592 N N . GLN A 1 73 ? 0.482 -3.751 -3.668 1.00 97.25 73 GLN A N 1
ATOM 593 C CA . GLN A 1 73 ? 0.078 -3.062 -2.440 1.00 97.25 73 GLN A CA 1
ATOM 594 C C . GLN A 1 73 ? -0.994 -2.000 -2.701 1.00 97.25 73 GLN A C 1
ATOM 596 O O . GLN A 1 73 ? -1.948 -1.920 -1.933 1.00 97.25 73 GLN A O 1
ATOM 601 N N . LEU A 1 74 ? -0.889 -1.223 -3.786 1.00 97.69 74 LEU A N 1
ATOM 602 C CA . LEU A 1 74 ? -1.936 -0.262 -4.163 1.00 97.69 74 LEU A CA 1
ATOM 603 C C . LEU A 1 74 ? -3.271 -0.966 -4.436 1.00 97.69 74 LEU A C 1
ATOM 605 O O . LEU A 1 74 ? -4.314 -0.518 -3.959 1.00 97.69 74 LEU A O 1
ATOM 609 N N . ARG A 1 75 ? -3.233 -2.097 -5.148 1.00 97.94 75 ARG A N 1
ATOM 610 C CA . ARG A 1 75 ? -4.407 -2.938 -5.409 1.00 97.94 75 ARG A CA 1
ATOM 611 C C . ARG A 1 75 ? -5.003 -3.473 -4.112 1.00 97.94 75 ARG A C 1
ATOM 613 O O . ARG A 1 75 ? -6.184 -3.262 -3.862 1.00 97.94 75 ARG A O 1
ATOM 620 N N . TYR A 1 76 ? -4.165 -4.050 -3.248 1.00 97.75 76 TYR A N 1
ATOM 621 C CA . TYR A 1 76 ? -4.575 -4.514 -1.923 1.00 97.75 76 TYR A CA 1
ATOM 622 C C . TYR A 1 76 ? -5.273 -3.404 -1.128 1.00 97.75 76 TYR A C 1
ATOM 624 O O . TYR A 1 76 ? -6.344 -3.634 -0.567 1.00 97.75 76 TYR A O 1
ATOM 632 N N . VAL A 1 77 ? -4.699 -2.199 -1.085 1.00 98.38 77 VAL A N 1
ATOM 633 C CA . VAL A 1 77 ? -5.297 -1.070 -0.362 1.00 98.38 77 VAL A CA 1
ATOM 634 C C . VAL A 1 77 ? -6.642 -0.675 -0.975 1.00 98.38 77 VAL A C 1
ATOM 636 O O . VAL A 1 77 ? -7.617 -0.536 -0.239 1.00 98.38 77 VAL A O 1
ATOM 639 N N . SER A 1 78 ? -6.728 -0.531 -2.300 1.00 98.38 78 SER A N 1
ATOM 640 C CA . SER A 1 78 ? -7.976 -0.150 -2.974 1.00 98.38 78 SER A CA 1
ATOM 641 C C . SER A 1 78 ? -9.102 -1.163 -2.738 1.00 98.38 78 SER A C 1
ATOM 643 O O . SER A 1 78 ? -10.238 -0.781 -2.426 1.00 98.38 78 SER A O 1
ATOM 645 N N . ASP A 1 79 ? -8.786 -2.454 -2.841 1.00 98.38 79 ASP A N 1
ATOM 646 C CA . ASP A 1 79 ? -9.748 -3.538 -2.642 1.00 98.38 79 ASP A CA 1
ATOM 647 C C . ASP A 1 79 ? -10.239 -3.571 -1.190 1.00 98.38 79 ASP A C 1
ATOM 649 O O . ASP A 1 79 ? -11.444 -3.671 -0.935 1.00 98.38 79 ASP A O 1
ATOM 653 N N . ASN A 1 80 ? -9.326 -3.407 -0.227 1.00 98.56 80 ASN A N 1
ATOM 654 C CA . ASN A 1 80 ? -9.678 -3.428 1.189 1.00 98.56 80 ASN A CA 1
ATOM 655 C C . ASN A 1 80 ? -10.416 -2.161 1.6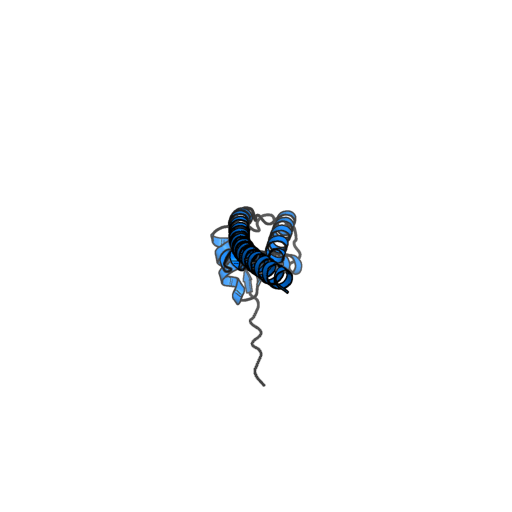47 1.00 98.56 80 ASN A C 1
ATOM 657 O O . ASN A 1 80 ? -11.313 -2.268 2.478 1.00 98.56 80 ASN A O 1
ATOM 661 N N . LEU A 1 81 ? -10.141 -0.983 1.076 1.00 98.44 81 LEU A N 1
ATOM 662 C CA . LEU A 1 81 ? -10.969 0.211 1.309 1.00 98.44 81 LEU A CA 1
ATOM 663 C C . LEU A 1 81 ? -12.417 -0.025 0.854 1.00 98.44 81 LEU A C 1
ATOM 665 O O . LEU A 1 81 ? -13.364 0.301 1.571 1.00 98.44 81 LEU A O 1
ATOM 669 N N . SER A 1 82 ? -12.596 -0.653 -0.310 1.00 98.25 82 SER A N 1
ATOM 670 C CA . SER A 1 82 ? -13.923 -0.999 -0.840 1.00 98.25 82 SER A CA 1
ATOM 671 C C . SER A 1 82 ? -14.625 -2.066 0.007 1.00 98.25 82 SER A C 1
ATOM 673 O O . SER A 1 82 ? -15.842 -2.029 0.194 1.00 98.25 82 SER A O 1
ATOM 675 N N . TYR A 1 83 ? -13.870 -3.031 0.531 1.00 97.62 83 TYR A N 1
ATOM 676 C CA . TYR A 1 83 ? -14.363 -4.016 1.492 1.00 97.62 83 TYR A CA 1
ATOM 677 C C . TYR A 1 83 ? -14.822 -3.360 2.803 1.00 97.62 83 TYR A C 1
ATOM 679 O O . TYR A 1 83 ? -15.971 -3.553 3.193 1.00 97.62 83 TYR A O 1
ATOM 687 N N . LEU A 1 84 ? -13.985 -2.528 3.430 1.00 97.75 84 LEU A N 1
ATOM 688 C CA . LEU A 1 84 ? -14.309 -1.856 4.692 1.00 97.75 84 LEU A CA 1
ATOM 689 C C . LEU A 1 84 ? -15.533 -0.947 4.560 1.00 97.75 84 LEU A C 1
ATOM 691 O O . LEU A 1 84 ? -16.405 -0.958 5.429 1.00 97.75 84 LEU A O 1
ATOM 695 N N . LYS A 1 85 ? -15.655 -0.233 3.435 1.00 97.62 85 LYS A N 1
ATOM 696 C CA . LYS A 1 85 ? -16.851 0.558 3.133 1.00 97.62 85 LYS A CA 1
ATOM 697 C C . LYS A 1 85 ? -18.119 -0.298 3.107 1.00 97.62 85 LYS A C 1
ATOM 699 O O . LYS A 1 85 ? -19.130 0.086 3.688 1.00 97.62 85 LYS A O 1
ATOM 704 N N . ARG A 1 86 ? -18.069 -1.478 2.474 1.00 96.12 86 ARG A N 1
ATOM 705 C CA . ARG A 1 86 ? -19.197 -2.431 2.467 1.00 96.12 86 ARG A CA 1
ATOM 706 C C . ARG A 1 86 ? -19.494 -2.996 3.856 1.00 96.12 86 ARG A C 1
ATOM 708 O O . ARG A 1 86 ? -20.658 -3.218 4.159 1.00 96.12 86 ARG A O 1
ATOM 715 N N . ALA A 1 87 ? -18.475 -3.167 4.697 1.00 94.88 87 ALA A N 1
ATOM 716 C CA . ALA A 1 87 ? -18.625 -3.571 6.097 1.00 94.88 87 ALA A CA 1
ATOM 717 C C . ALA A 1 87 ? -19.177 -2.450 7.010 1.00 94.88 87 ALA A C 1
ATOM 719 O O . ALA A 1 87 ? -19.431 -2.681 8.195 1.00 94.88 87 ALA A O 1
ATOM 720 N N . GLY A 1 88 ? -19.391 -1.244 6.469 1.00 95.94 88 GLY A N 1
ATOM 721 C CA . GLY A 1 88 ? -19.982 -0.110 7.179 1.00 95.94 88 GLY A CA 1
ATOM 722 C C . GLY A 1 88 ? -18.974 0.845 7.821 1.00 95.94 88 GLY A C 1
ATOM 723 O O . GLY A 1 88 ? -19.376 1.749 8.556 1.00 95.94 88 GLY A O 1
ATOM 724 N N . PHE A 1 89 ? -17.677 0.687 7.543 1.00 97.19 89 PHE A N 1
ATOM 725 C CA . PHE A 1 89 ? -16.685 1.681 7.943 1.00 97.19 89 PHE A CA 1
ATOM 726 C C . PHE A 1 89 ? -16.771 2.926 7.053 1.00 97.19 89 PHE A C 1
ATOM 728 O O . PHE A 1 89 ? -16.857 2.828 5.826 1.00 97.19 89 PHE A O 1
ATOM 735 N N . LYS A 1 90 ? -16.667 4.106 7.668 1.00 97.31 90 LYS A N 1
ATOM 736 C CA . LYS A 1 90 ? -16.488 5.379 6.959 1.00 97.31 90 LYS A CA 1
ATOM 737 C C . LYS A 1 90 ? -15.003 5.610 6.716 1.00 97.31 90 LYS A C 1
ATOM 739 O O . LYS A 1 90 ? -14.270 6.013 7.616 1.00 97.31 90 LYS A O 1
ATOM 744 N N . VAL A 1 91 ? -14.553 5.290 5.507 1.00 97.19 91 VAL A N 1
ATOM 745 C CA . VAL A 1 91 ? -13.134 5.322 5.103 1.00 97.19 91 VAL A CA 1
ATOM 746 C C . VAL A 1 91 ? -12.849 6.368 4.025 1.00 97.19 91 VAL A C 1
ATOM 748 O O . VAL A 1 91 ? -11.791 6.346 3.400 1.00 97.19 91 VAL A O 1
ATOM 751 N N . GLU A 1 92 ? -13.776 7.297 3.792 1.00 95.75 92 GLU A N 1
ATOM 752 C CA . GLU A 1 92 ? -13.647 8.381 2.812 1.00 95.75 92 GLU A CA 1
ATOM 753 C C . GLU A 1 92 ? -12.389 9.230 3.052 1.00 95.75 92 GLU A C 1
ATOM 755 O O . GLU A 1 92 ? -11.671 9.551 2.104 1.00 95.75 92 GLU A O 1
ATOM 760 N N . TRP A 1 93 ? -12.067 9.514 4.318 1.00 95.88 93 TRP A N 1
ATOM 761 C CA . TRP A 1 93 ? -10.857 10.247 4.701 1.00 95.88 93 TRP A CA 1
ATOM 762 C C . TRP A 1 93 ? -9.571 9.513 4.290 1.00 95.88 93 TRP A C 1
ATOM 764 O O . TRP A 1 93 ? -8.591 10.133 3.876 1.00 95.88 93 TRP A O 1
ATOM 774 N N . LEU A 1 94 ? -9.581 8.180 4.348 1.00 96.81 94 LEU A N 1
ATOM 775 C CA . LEU A 1 94 ? -8.445 7.344 3.970 1.00 96.81 94 LEU A CA 1
ATOM 776 C C . LEU A 1 94 ? -8.390 7.125 2.453 1.00 96.81 94 LEU A C 1
ATOM 778 O O . LEU A 1 94 ? -7.305 6.997 1.888 1.00 96.81 94 LEU A O 1
ATOM 782 N N . ARG A 1 95 ? -9.548 7.141 1.780 1.00 97.19 95 ARG A N 1
ATOM 783 C CA . ARG A 1 95 ? -9.639 7.077 0.318 1.00 97.19 95 ARG A CA 1
ATOM 784 C C . ARG A 1 95 ? -9.005 8.300 -0.341 1.00 97.19 95 ARG A C 1
ATOM 786 O O . ARG A 1 95 ? -8.202 8.120 -1.246 1.00 97.19 95 ARG A O 1
ATOM 793 N N . ALA A 1 96 ? -9.275 9.503 0.167 1.00 94.62 96 ALA A N 1
ATOM 794 C CA . ALA A 1 96 ? -8.635 10.721 -0.335 1.00 94.62 96 ALA A CA 1
ATOM 795 C C . ALA A 1 96 ? -7.100 10.652 -0.221 1.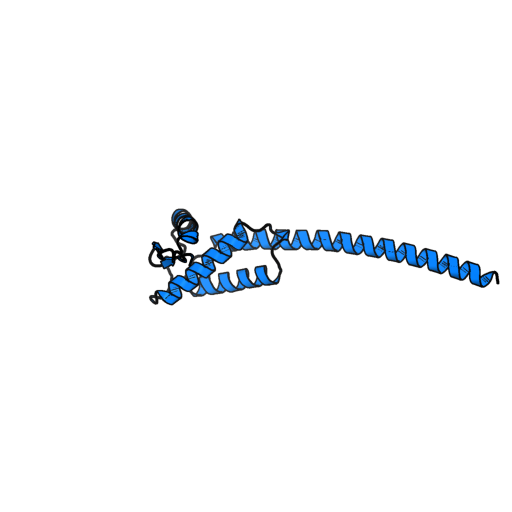00 94.62 96 ALA A C 1
ATOM 797 O O . ALA A 1 96 ? -6.382 11.004 -1.155 1.00 94.62 96 ALA A O 1
ATOM 798 N N . LYS A 1 97 ? -6.591 10.121 0.899 1.00 95.75 97 LYS A N 1
ATOM 799 C CA . LYS A 1 97 ? -5.153 9.886 1.089 1.00 95.75 97 LYS A CA 1
ATOM 800 C C . LYS A 1 97 ? -4.595 8.832 0.127 1.00 95.75 97 LYS A C 1
ATOM 802 O O . LYS A 1 97 ? -3.485 8.987 -0.372 1.00 95.75 97 LYS A O 1
ATOM 807 N N . PHE A 1 98 ? -5.341 7.754 -0.119 1.00 97.94 98 PHE A N 1
ATOM 808 C CA . PHE A 1 98 ? -4.949 6.723 -1.080 1.00 97.94 98 PHE A CA 1
ATOM 809 C C . PHE A 1 98 ? -4.790 7.295 -2.489 1.00 97.94 98 PHE A C 1
ATOM 811 O O . PHE A 1 98 ? -3.799 6.980 -3.144 1.00 97.94 98 PHE A O 1
ATOM 818 N N . ASP A 1 99 ? -5.726 8.135 -2.932 1.00 96.69 99 ASP A N 1
ATOM 819 C CA . ASP A 1 99 ? -5.702 8.694 -4.283 1.00 96.69 99 ASP A CA 1
ATOM 820 C C . ASP A 1 99 ? -4.422 9.528 -4.506 1.00 96.69 99 ASP A C 1
ATOM 822 O O . ASP A 1 99 ? -3.700 9.277 -5.474 1.00 96.69 99 ASP A O 1
ATOM 826 N N . ASP A 1 100 ? -4.053 10.397 -3.556 1.00 96.00 100 ASP A N 1
ATOM 827 C CA . ASP A 1 100 ? -2.794 11.166 -3.585 1.00 96.00 100 ASP A CA 1
ATOM 828 C C . ASP A 1 100 ? -1.544 10.266 -3.601 1.00 96.00 100 ASP A C 1
ATOM 830 O O . ASP A 1 100 ? -0.679 10.371 -4.474 1.00 96.00 100 ASP A O 1
ATOM 834 N N . VAL A 1 101 ? -1.463 9.308 -2.673 1.00 96.69 101 VAL A N 1
ATOM 835 C CA . VAL A 1 101 ? -0.322 8.383 -2.586 1.00 96.69 101 VAL A CA 1
ATOM 836 C C . VAL A 1 101 ? -0.185 7.541 -3.858 1.00 96.69 101 VAL A C 1
ATOM 838 O O . VAL A 1 101 ? 0.933 7.291 -4.317 1.00 96.69 101 VAL A O 1
ATOM 841 N N . SER A 1 102 ? -1.306 7.110 -4.441 1.00 96.88 102 SER A N 1
ATOM 842 C CA . SER A 1 102 ? -1.330 6.307 -5.665 1.00 96.88 102 SER A CA 1
ATOM 843 C C . SER A 1 102 ? -0.836 7.093 -6.880 1.00 96.88 102 SER A C 1
ATOM 845 O O . SER A 1 102 ? -0.069 6.550 -7.681 1.00 96.88 102 SER A O 1
ATOM 847 N N . LEU A 1 103 ? -1.205 8.376 -6.975 1.00 97.12 103 LEU A N 1
ATOM 848 C CA . LEU A 1 103 ? -0.740 9.274 -8.025 1.00 97.12 103 LEU A CA 1
ATOM 849 C C . LEU A 1 103 ? 0.772 9.482 -7.912 1.00 97.12 103 LEU A C 1
ATOM 851 O O . LEU A 1 103 ? 1.501 9.199 -8.862 1.00 97.12 103 LEU A O 1
ATOM 855 N N . ASN A 1 104 ? 1.253 9.834 -6.718 1.00 96.56 104 ASN A N 1
ATOM 856 C CA . ASN A 1 104 ? 2.678 10.028 -6.449 1.00 96.56 104 ASN A CA 1
ATOM 857 C C . ASN A 1 104 ? 3.504 8.756 -6.739 1.00 96.56 104 ASN A C 1
ATOM 859 O O . ASN A 1 104 ? 4.604 8.821 -7.293 1.00 96.56 104 ASN A O 1
ATOM 863 N N . ALA A 1 105 ? 2.973 7.575 -6.402 1.00 96.00 105 ALA A N 1
ATOM 864 C CA . ALA A 1 105 ? 3.616 6.296 -6.708 1.00 96.00 105 ALA A CA 1
ATOM 865 C C . ALA A 1 105 ? 3.691 6.035 -8.224 1.00 96.00 105 ALA A C 1
ATOM 867 O O . ALA A 1 105 ? 4.687 5.497 -8.715 1.00 96.00 105 ALA A O 1
ATOM 868 N N . CYS A 1 106 ? 2.649 6.409 -8.969 1.00 95.69 106 CYS A N 1
ATOM 869 C CA . CYS A 1 106 ? 2.617 6.306 -10.426 1.00 95.69 106 CYS A CA 1
ATOM 870 C C . CYS A 1 106 ? 3.647 7.242 -11.073 1.00 95.69 106 CYS A C 1
ATOM 872 O O . CYS A 1 106 ? 4.460 6.800 -11.888 1.00 95.69 106 CYS A O 1
ATOM 874 N N . GLU A 1 107 ? 3.678 8.507 -10.655 1.00 96.62 107 GLU A N 1
ATOM 875 C CA . GLU A 1 107 ? 4.620 9.509 -11.160 1.00 96.62 107 GLU A CA 1
ATOM 876 C C . GLU A 1 107 ? 6.077 9.092 -10.937 1.00 96.62 107 GLU A C 1
ATOM 878 O O . GLU A 1 107 ? 6.879 9.123 -11.875 1.00 96.62 107 GLU A O 1
ATOM 883 N N . ALA A 1 108 ? 6.413 8.603 -9.739 1.00 95.25 108 ALA A N 1
ATOM 884 C CA . ALA A 1 108 ? 7.755 8.108 -9.434 1.00 95.25 108 ALA A CA 1
ATOM 885 C C . ALA A 1 108 ? 8.185 6.960 -10.369 1.00 95.25 108 ALA A C 1
ATOM 887 O O . ALA A 1 108 ? 9.330 6.916 -10.830 1.00 95.25 108 ALA A O 1
ATOM 888 N N . ARG A 1 109 ? 7.264 6.044 -10.703 1.00 95.12 109 ARG A N 1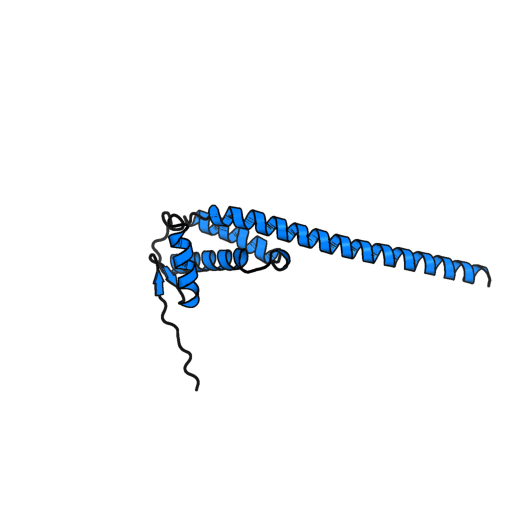
ATOM 889 C CA . ARG A 1 109 ? 7.536 4.951 -11.654 1.00 95.12 109 ARG A CA 1
ATOM 890 C C . ARG A 1 109 ? 7.719 5.468 -13.075 1.00 95.12 109 ARG A C 1
ATOM 892 O O . ARG A 1 109 ? 8.621 5.000 -13.764 1.00 95.12 109 ARG A O 1
ATOM 899 N N . ILE A 1 110 ? 6.913 6.441 -13.502 1.00 96.50 110 ILE A N 1
ATOM 900 C CA . ILE A 1 110 ? 7.054 7.077 -14.820 1.00 96.50 110 ILE A CA 1
ATOM 901 C C . ILE A 1 110 ? 8.431 7.733 -14.951 1.00 96.50 110 ILE A C 1
ATOM 903 O O . ILE A 1 110 ? 9.084 7.565 -15.980 1.00 96.50 110 ILE A O 1
ATOM 907 N N . VAL A 1 111 ? 8.893 8.454 -13.925 1.00 97.06 111 VAL A N 1
ATOM 908 C CA . VAL A 1 111 ? 10.230 9.071 -13.921 1.00 97.06 111 VAL A CA 1
ATOM 909 C C . VAL A 1 111 ? 11.317 8.008 -14.080 1.00 97.06 111 VAL A C 1
ATOM 911 O O . VAL A 1 111 ? 12.149 8.120 -14.980 1.00 97.06 111 VAL A O 1
ATOM 914 N N . LYS A 1 112 ? 11.260 6.931 -13.288 1.00 95.88 112 LYS A N 1
ATOM 915 C CA . LYS A 1 112 ? 12.229 5.831 -13.372 1.00 95.88 112 LYS A CA 1
ATOM 916 C C . LYS A 1 112 ? 12.245 5.167 -14.756 1.00 95.88 112 LYS A C 1
ATOM 918 O O . LYS A 1 112 ? 13.313 4.960 -15.327 1.00 95.88 112 LYS A O 1
ATOM 923 N N . LEU A 1 113 ? 11.070 4.893 -15.326 1.00 97.06 113 LEU A N 1
ATOM 924 C CA . LEU A 1 113 ? 10.952 4.307 -16.665 1.00 97.06 113 LEU A CA 1
ATOM 925 C C . LEU A 1 113 ? 11.512 5.234 -17.749 1.00 97.06 113 LEU A C 1
ATOM 927 O O . LEU A 1 113 ? 12.200 4.768 -18.651 1.00 97.06 113 LEU A O 1
ATOM 931 N N . LYS A 1 114 ? 11.277 6.549 -17.655 1.00 98.19 114 LYS A N 1
ATOM 932 C CA . LYS A 1 114 ? 11.860 7.526 -18.590 1.00 98.19 114 LYS A CA 1
ATOM 933 C C . LYS A 1 114 ? 13.389 7.508 -18.554 1.00 98.19 114 LYS A C 1
ATOM 935 O O . LYS A 1 114 ? 14.027 7.579 -19.603 1.00 98.19 114 LYS A O 1
ATOM 940 N N . GLU A 1 115 ? 13.987 7.396 -17.370 1.00 98.25 115 GLU A N 1
ATOM 941 C CA . GLU A 1 115 ? 15.443 7.279 -17.232 1.00 98.25 115 GLU A CA 1
ATOM 942 C C . GLU A 1 115 ? 15.982 5.969 -17.817 1.00 98.25 115 GLU A C 1
ATOM 944 O O . GLU A 1 115 ? 17.028 5.969 -18.470 1.00 98.25 115 GLU A O 1
ATOM 949 N N . GLU A 1 116 ? 15.279 4.856 -17.602 1.00 98.25 116 GLU A N 1
ATOM 950 C CA . GLU A 1 116 ? 15.633 3.551 -18.169 1.00 98.25 116 GLU A CA 1
ATOM 951 C C . GLU A 1 116 ? 15.556 3.561 -19.701 1.00 98.25 116 GLU A C 1
ATOM 953 O O . GLU A 1 116 ? 16.510 3.133 -20.356 1.00 98.25 116 GLU A O 1
ATOM 958 N N . VAL A 1 117 ? 14.494 4.135 -20.275 1.00 98.62 117 VAL A N 1
ATOM 959 C CA . VAL A 1 117 ? 14.349 4.316 -21.730 1.00 98.62 117 VAL A CA 1
ATOM 960 C C . VAL A 1 117 ? 15.500 5.151 -22.287 1.00 98.62 117 VAL A C 1
ATOM 962 O O . VAL A 1 117 ? 16.160 4.726 -23.232 1.00 98.62 117 VAL A O 1
ATOM 965 N N . LYS A 1 118 ? 15.831 6.283 -21.654 1.00 98.62 118 LYS A N 1
ATOM 966 C CA . LYS A 1 118 ? 16.948 7.136 -22.092 1.00 98.62 118 LYS A CA 1
ATOM 967 C C . LYS A 1 118 ? 18.289 6.391 -22.098 1.00 98.62 118 LYS A C 1
ATOM 969 O O . LYS A 1 118 ? 19.086 6.553 -23.022 1.00 98.62 118 LYS A O 1
ATOM 974 N N . LYS A 1 119 ? 18.553 5.560 -21.082 1.00 98.56 119 LYS A N 1
ATOM 975 C CA . LYS A 1 119 ? 19.767 4.721 -21.029 1.00 98.56 119 LYS A CA 1
ATOM 976 C C . LYS A 1 119 ? 19.788 3.695 -22.164 1.00 98.56 119 LYS A C 1
ATOM 978 O O . LYS A 1 119 ? 20.830 3.485 -22.784 1.00 98.56 119 LYS A O 1
ATOM 983 N N . GLN A 1 120 ? 18.645 3.078 -22.457 1.00 98.56 120 GLN A N 1
ATOM 984 C CA . GLN A 1 120 ? 18.518 2.124 -23.560 1.00 98.56 120 GLN A CA 1
ATOM 985 C C . GLN A 1 120 ? 18.732 2.795 -24.924 1.00 98.56 120 GLN A C 1
ATOM 987 O O . GLN A 1 120 ? 19.462 2.254 -25.751 1.00 98.56 120 GLN A O 1
ATOM 992 N N . GLU A 1 121 ? 18.178 3.989 -25.148 1.00 98.50 121 GLU A N 1
ATOM 993 C CA . GLU A 1 121 ? 18.378 4.764 -26.382 1.00 98.50 121 GLU A CA 1
ATOM 994 C C . GLU A 1 121 ? 19.860 5.074 -26.635 1.00 98.50 121 GLU A C 1
ATOM 996 O O . GLU A 1 121 ? 20.361 4.874 -27.745 1.00 98.50 121 GLU A O 1
ATOM 1001 N N . GLN A 1 122 ? 20.583 5.497 -25.593 1.00 98.56 122 GLN A N 1
ATOM 1002 C CA . GLN A 1 122 ? 22.025 5.750 -25.666 1.00 98.56 122 GLN A CA 1
ATOM 1003 C C . GLN A 1 122 ? 22.807 4.483 -26.035 1.00 98.56 122 GLN A C 1
ATOM 1005 O O . GLN A 1 122 ? 23.670 4.520 -26.915 1.00 98.56 122 GLN A O 1
ATOM 1010 N N . MET A 1 123 ? 22.474 3.349 -25.412 1.00 98.56 123 MET A N 1
ATOM 1011 C CA . MET A 1 123 ? 23.109 2.064 -25.708 1.00 98.56 123 MET A CA 1
ATOM 1012 C C . MET A 1 123 ? 22.831 1.603 -27.144 1.00 98.56 123 MET A C 1
ATOM 1014 O O . MET A 1 123 ? 23.746 1.163 -27.837 1.00 98.56 123 MET A O 1
ATOM 1018 N N . VAL A 1 124 ? 21.595 1.753 -27.628 1.00 98.50 124 VAL A N 1
ATOM 1019 C CA . VAL A 1 124 ? 21.237 1.436 -29.019 1.00 98.50 124 VAL A CA 1
ATOM 1020 C C . VAL A 1 124 ? 22.007 2.317 -30.002 1.00 98.50 124 VAL A C 1
ATOM 1022 O O . VAL A 1 124 ? 22.477 1.810 -31.021 1.00 98.50 124 VAL A O 1
ATOM 1025 N N . SER A 1 125 ? 22.169 3.613 -29.712 1.00 98.50 125 SER A N 1
ATOM 1026 C CA . SER A 1 125 ? 22.982 4.508 -30.546 1.00 98.50 125 SER A CA 1
ATOM 1027 C C . SER A 1 125 ? 24.432 4.030 -30.626 1.00 98.50 125 SER A C 1
ATOM 1029 O O . SER A 1 125 ? 24.968 3.881 -31.721 1.00 98.50 125 SER A O 1
ATOM 1031 N N . TYR A 1 126 ? 25.034 3.708 -29.479 1.00 98.56 126 TYR A N 1
ATOM 1032 C CA . TYR A 1 126 ? 26.402 3.198 -29.409 1.00 98.56 126 TYR A CA 1
ATOM 1033 C C . TYR A 1 126 ? 26.591 1.904 -30.218 1.00 98.56 126 TYR A C 1
ATOM 1035 O O . TYR A 1 126 ? 27.517 1.802 -31.024 1.00 98.56 126 TYR A O 1
ATOM 1043 N N . LEU A 1 127 ? 25.682 0.934 -30.066 1.00 98.56 127 LEU A N 1
ATOM 1044 C CA . LEU A 1 127 ? 25.728 -0.327 -30.814 1.00 98.56 127 LEU A CA 1
ATOM 1045 C C . LEU A 1 127 ? 25.593 -0.108 -32.329 1.00 98.56 127 LEU A C 1
ATOM 1047 O O . LEU A 1 127 ? 26.300 -0.751 -33.106 1.00 98.56 127 LEU A O 1
ATOM 1051 N N . LYS A 1 128 ? 24.722 0.815 -32.761 1.00 98.44 128 LYS A N 1
ATOM 1052 C CA . LYS A 1 128 ? 24.567 1.170 -34.182 1.00 98.44 128 LYS A CA 1
ATOM 1053 C C . LYS A 1 128 ? 25.852 1.746 -34.767 1.00 98.44 128 LYS A C 1
ATOM 1055 O O . LYS A 1 128 ? 26.197 1.422 -35.901 1.00 98.44 128 LYS A O 1
ATOM 1060 N N . ASP A 1 129 ? 26.546 2.593 -34.019 1.00 98.38 129 ASP A N 1
ATOM 1061 C CA . ASP A 1 129 ? 27.785 3.203 -34.496 1.00 98.38 129 ASP A CA 1
ATOM 1062 C C . ASP A 1 129 ? 28.935 2.190 -34.556 1.00 98.38 129 ASP A C 1
ATOM 1064 O O . ASP A 1 129 ? 29.681 2.177 -35.538 1.00 98.38 129 ASP A O 1
ATOM 1068 N N . MET A 1 130 ? 29.019 1.264 -33.593 1.00 98.19 130 MET A N 1
ATOM 1069 C CA . MET A 1 130 ? 29.956 0.136 -33.673 1.00 98.19 130 MET A CA 1
ATOM 1070 C C . MET A 1 130 ? 29.680 -0.776 -34.871 1.00 98.19 130 MET A C 1
ATOM 1072 O O . MET A 1 130 ? 30.618 -1.168 -35.563 1.00 98.19 130 MET A O 1
ATOM 1076 N N . LEU A 1 131 ? 28.410 -1.088 -35.148 1.00 98.00 131 LEU A N 1
ATOM 1077 C CA . LEU A 1 131 ? 28.044 -1.914 -36.299 1.00 98.00 131 LEU A CA 1
ATOM 1078 C C . LEU A 1 131 ? 28.518 -1.275 -37.612 1.00 98.00 131 LEU A C 1
ATOM 1080 O O . LEU A 1 131 ? 29.205 -1.928 -38.393 1.00 98.00 131 LEU A O 1
ATOM 1084 N N . LYS A 1 132 ? 28.233 0.018 -37.819 1.00 97.75 132 LYS A N 1
ATOM 1085 C CA . LYS A 1 132 ? 28.698 0.756 -39.009 1.00 97.75 132 LYS A CA 1
ATOM 1086 C C . LYS A 1 132 ? 30.220 0.736 -39.141 1.00 97.75 132 LYS A C 1
ATOM 1088 O O . LYS A 1 132 ? 30.747 0.644 -40.248 1.00 97.75 132 LYS A O 1
ATOM 1093 N N . TYR A 1 133 ? 30.929 0.865 -38.020 1.00 97.50 133 TYR A N 1
ATOM 1094 C CA . TYR A 1 133 ? 32.387 0.838 -37.997 1.00 97.50 133 TYR A CA 1
ATOM 1095 C C . TYR A 1 133 ? 32.943 -0.523 -38.444 1.00 97.50 133 TYR A C 1
ATOM 1097 O O . TYR A 1 133 ? 33.842 -0.563 -39.286 1.00 97.50 133 TYR A O 1
ATOM 1105 N N . GLU A 1 134 ? 32.382 -1.628 -37.951 1.00 97.25 134 GLU A N 1
ATOM 1106 C CA . GLU A 1 134 ? 32.790 -2.978 -38.359 1.00 97.25 134 GLU A CA 1
ATOM 1107 C C . GLU A 1 134 ? 32.403 -3.290 -39.816 1.00 97.25 134 GLU A C 1
ATOM 1109 O O . GLU A 1 134 ? 33.227 -3.794 -40.580 1.00 97.25 134 GLU A O 1
ATOM 1114 N N . GLU A 1 135 ? 31.209 -2.889 -40.265 1.00 97.12 135 GLU A N 1
ATOM 1115 C CA . GLU A 1 135 ? 30.810 -2.990 -41.679 1.00 97.12 135 GLU A CA 1
ATOM 1116 C C . GLU A 1 135 ? 31.782 -2.244 -42.608 1.00 97.12 135 GLU A C 1
ATOM 1118 O O . GLU A 1 135 ? 32.127 -2.731 -43.689 1.00 97.12 135 GLU A O 1
ATOM 1123 N N . ALA A 1 136 ? 32.250 -1.062 -42.196 1.00 96.94 136 ALA A N 1
ATOM 1124 C CA . ALA A 1 136 ? 33.211 -0.274 -42.961 1.00 96.94 136 ALA A CA 1
ATOM 1125 C C . ALA A 1 136 ? 34.613 -0.905 -43.001 1.00 96.94 136 ALA A C 1
ATOM 1127 O O . ALA A 1 136 ? 35.338 -0.684 -43.972 1.00 96.94 136 ALA A O 1
ATOM 1128 N N . LYS A 1 137 ? 35.008 -1.678 -41.980 1.00 95.88 137 LYS A N 1
ATOM 1129 C CA . LYS A 1 137 ? 36.255 -2.459 -42.004 1.00 95.88 137 LYS A CA 1
ATOM 1130 C C . LYS A 1 137 ? 36.161 -3.646 -42.952 1.00 95.88 137 LYS A C 1
ATOM 1132 O O . LYS A 1 137 ? 37.080 -3.845 -43.737 1.00 95.88 137 LYS A O 1
ATOM 1137 N N . LEU A 1 138 ? 35.059 -4.396 -42.903 1.00 95.25 138 LEU A N 1
ATOM 1138 C CA . LEU A 1 138 ? 34.864 -5.578 -43.748 1.00 95.25 138 LEU A CA 1
ATOM 1139 C C . LEU A 1 138 ? 34.894 -5.236 -45.241 1.00 95.25 138 LEU A C 1
ATOM 1141 O O . LEU A 1 138 ? 35.424 -6.006 -46.026 1.00 95.25 138 LEU A O 1
ATOM 1145 N N . LYS A 1 139 ? 34.396 -4.057 -45.632 1.00 92.88 139 LYS A N 1
ATOM 1146 C CA . LYS A 1 139 ? 34.452 -3.572 -47.026 1.00 92.88 139 LYS A CA 1
ATOM 1147 C C . LYS A 1 139 ? 35.860 -3.217 -47.526 1.00 92.88 139 LYS A C 1
ATOM 1149 O O . LYS A 1 139 ? 36.010 -2.923 -48.707 1.00 92.88 139 LYS A O 1
ATOM 1154 N N . LYS A 1 140 ? 36.854 -3.140 -46.637 1.00 90.00 140 LYS A N 1
ATOM 1155 C CA . LYS A 1 140 ? 38.249 -2.804 -46.973 1.00 90.00 140 LYS A CA 1
ATOM 1156 C C . LYS A 1 140 ? 39.157 -4.037 -47.060 1.00 90.00 140 LYS A C 1
ATOM 1158 O O . LYS A 1 140 ? 40.341 -3.863 -47.340 1.00 90.00 140 LYS A O 1
ATOM 1163 N N . LEU A 1 141 ? 38.622 -5.224 -46.772 1.00 74.81 141 LEU A N 1
ATOM 1164 C CA . LEU A 1 141 ? 39.270 -6.524 -46.957 1.00 74.81 141 LEU A CA 1
ATOM 1165 C C . LEU A 1 141 ? 38.929 -7.073 -48.344 1.00 74.81 141 LEU A C 1
ATOM 1167 O O . LEU A 1 141 ? 39.824 -7.717 -48.929 1.00 74.81 141 LEU A O 1
#

Sequence (141 aa):
MKHLHRHEKEVINGFILDPSQTTIAKWIFTHYPETAVHVQSQDLALRTKDMNVLLHIFETLSYKKSCDISEAQLRYVSDNLSYLKRAGFKVEWLRAKFDDVSLNACEARIVKLKEEVKKQEQMVSYLKDMLKYEEAKLKKL